Protein AF-A0A915HTI2-F1 (afdb_monomer_lite)

InterPro domains:
  IPR001940 Peptidase S1C [PR00834] (16-40)
  IPR001940 Peptidase S1C [PR00834] (80-87)
  IPR009003 Peptidase S1, PA clan [SSF50494] (2-87)

pLDDT: mean 85.19, std 14.23, range [47.22, 98.25]

Foldseek 3Di:
DDDDDDDDDDLVPADWPFKKKAFWQAVNNHGDIWIWTFHDFFDFDDCPDPVCVVVVVPPPPDDNHDGDTDTPTDDHPGSPPTDIGTD

Structure (mmCIF, N/CA/C/O backbone):
data_AF-A0A915HTI2-F1
#
_entry.id   AF-A0A915HTI2-F1
#
loop_
_atom_site.group_PDB
_atom_site.id
_atom_site.type_symbol
_atom_site.label_atom_id
_atom_site.label_alt_id
_atom_site.label_comp_id
_atom_site.label_asym_id
_atom_site.label_entity_id
_atom_site.label_seq_id
_atom_site.pdbx_PDB_ins_code
_atom_site.Cartn_x
_atom_site.Cartn_y
_atom_site.Cartn_z
_atom_site.occupancy
_atom_site.B_iso_or_equiv
_atom_site.auth_seq_id
_atom_site.auth_comp_id
_atom_site.auth_asym_id
_atom_site.auth_atom_id
_atom_site.pdbx_PDB_model_num
ATOM 1 N N . LYS A 1 1 ? -13.881 12.051 22.288 1.00 67.19 1 LYS A N 1
ATOM 2 C CA . LYS A 1 1 ? -14.812 11.105 21.620 1.00 67.19 1 LYS A CA 1
ATOM 3 C C . LYS A 1 1 ? -13.979 9.911 21.166 1.00 67.19 1 LYS A C 1
ATOM 5 O O . LYS A 1 1 ? -12.927 10.160 20.595 1.00 67.19 1 LYS A O 1
ATOM 10 N N . SER A 1 2 ? -14.366 8.674 21.485 1.00 90.25 2 SER A N 1
ATOM 11 C CA . SER A 1 2 ? -13.635 7.487 21.013 1.00 90.25 2 SER A CA 1
ATOM 12 C C . SER A 1 2 ? -13.893 7.311 19.517 1.00 90.25 2 SER A C 1
ATOM 14 O O . SER A 1 2 ? -15.055 7.309 19.109 1.00 90.25 2 SER A O 1
ATOM 16 N N . LEU A 1 3 ? -12.836 7.260 18.707 1.00 94.75 3 LEU A N 1
ATOM 17 C CA . LEU A 1 3 ? -12.936 6.998 17.272 1.00 94.75 3 LEU A CA 1
ATOM 18 C C . LEU A 1 3 ? -12.741 5.496 17.022 1.00 94.75 3 LEU A C 1
ATOM 20 O O . LEU A 1 3 ? -11.935 4.878 17.721 1.00 94.75 3 LEU A O 1
ATOM 24 N N . PRO A 1 4 ? -13.451 4.899 16.048 1.00 93.81 4 PRO A N 1
ATOM 25 C CA . PRO A 1 4 ? -13.189 3.522 15.655 1.00 93.81 4 PRO A CA 1
ATOM 26 C C . PRO A 1 4 ? -11.760 3.398 15.109 1.00 93.81 4 PRO A C 1
ATOM 28 O O . PRO A 1 4 ? -11.283 4.275 14.390 1.00 93.81 4 PRO A O 1
ATOM 31 N N . ILE A 1 5 ? -11.089 2.300 15.451 1.00 94.00 5 ILE A N 1
ATOM 32 C CA . ILE A 1 5 ? -9.727 1.988 15.008 1.00 94.00 5 ILE A CA 1
ATOM 33 C C . ILE A 1 5 ? -9.705 0.629 14.313 1.00 94.00 5 ILE A C 1
ATOM 35 O O . ILE A 1 5 ? -10.404 -0.298 14.723 1.00 94.00 5 ILE A O 1
ATOM 39 N N . LEU A 1 6 ? -8.887 0.505 13.269 1.00 92.56 6 LEU A N 1
ATOM 40 C CA . LEU A 1 6 ? -8.636 -0.779 12.621 1.00 92.56 6 LEU A CA 1
ATOM 41 C C . LEU A 1 6 ? -7.567 -1.555 13.389 1.00 92.56 6 LEU A C 1
ATOM 43 O O . LEU A 1 6 ? -6.566 -0.992 13.836 1.00 92.56 6 LEU A O 1
ATOM 47 N N . LYS A 1 7 ? -7.764 -2.870 13.506 1.00 94.94 7 LYS A N 1
ATOM 48 C CA . LYS A 1 7 ? -6.720 -3.779 13.976 1.00 94.94 7 LYS A CA 1
ATOM 49 C C . LYS A 1 7 ? -5.716 -3.996 12.846 1.00 94.94 7 LYS A C 1
ATOM 51 O O . LYS A 1 7 ? -6.110 -4.352 11.741 1.00 94.94 7 LYS A O 1
ATOM 56 N N . LEU A 1 8 ? -4.429 -3.813 13.130 1.00 95.75 8 LEU A N 1
ATOM 57 C CA . LEU A 1 8 ? -3.368 -4.097 12.166 1.00 95.75 8 LEU A CA 1
ATOM 58 C C . LEU A 1 8 ? -3.077 -5.600 12.117 1.00 95.75 8 LEU A C 1
ATOM 60 O O . LEU A 1 8 ? -2.950 -6.251 13.157 1.00 95.75 8 LEU A O 1
ATOM 64 N N . ALA A 1 9 ? -2.971 -6.134 10.903 1.00 93.50 9 ALA A N 1
ATOM 65 C CA . ALA A 1 9 ? -2.499 -7.489 10.649 1.00 93.50 9 ALA A CA 1
ATOM 66 C C . ALA A 1 9 ? -0.961 -7.531 10.571 1.00 93.50 9 ALA A C 1
ATOM 68 O O . ALA A 1 9 ? -0.314 -6.515 10.312 1.00 93.50 9 ALA A O 1
ATOM 69 N N . ASP A 1 10 ? -0.377 -8.716 10.771 1.00 95.06 10 ASP A N 1
ATOM 70 C CA . ASP A 1 10 ? 1.048 -8.945 10.511 1.00 95.06 10 ASP A CA 1
ATOM 71 C C . ASP A 1 10 ? 1.259 -9.224 9.017 1.00 95.06 10 ASP A C 1
ATOM 73 O O . ASP A 1 10 ? 0.863 -10.275 8.505 1.00 95.06 10 ASP A O 1
ATOM 77 N N . SER A 1 11 ? 1.895 -8.283 8.316 1.00 92.06 11 SER A N 1
ATOM 78 C CA . SER A 1 11 ? 2.152 -8.374 6.876 1.00 92.06 11 SER A CA 1
ATOM 79 C C . SER A 1 11 ? 3.110 -9.504 6.491 1.00 92.06 11 SER A C 1
ATOM 81 O O . SER A 1 11 ? 3.134 -9.891 5.325 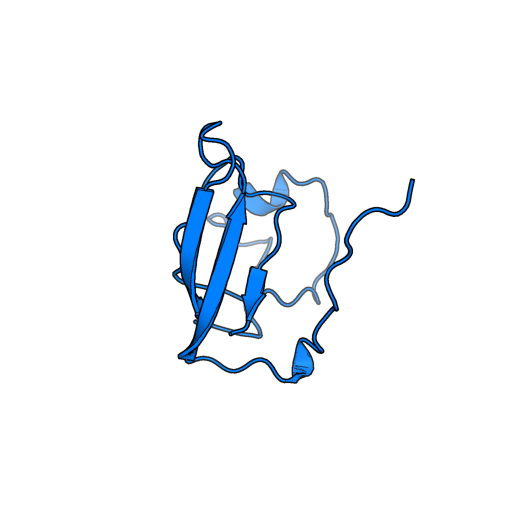1.00 92.06 11 SER A O 1
ATOM 83 N N . LYS A 1 12 ? 3.855 -10.091 7.439 1.00 92.31 12 LYS A N 1
ATOM 84 C CA . LYS A 1 12 ? 4.699 -11.274 7.185 1.00 92.31 12 LYS A CA 1
ATOM 85 C C . LYS A 1 12 ? 3.891 -12.514 6.808 1.00 92.31 12 LYS A C 1
ATOM 87 O O . LYS A 1 12 ? 4.439 -13.424 6.196 1.00 92.31 12 LYS A O 1
ATOM 92 N N . ASN A 1 13 ? 2.610 -12.545 7.172 1.00 94.50 13 ASN A N 1
ATOM 93 C CA . ASN A 1 13 ? 1.715 -13.657 6.866 1.00 94.50 13 ASN A CA 1
ATOM 94 C C . ASN A 1 13 ? 1.017 -13.512 5.507 1.00 94.50 13 ASN A C 1
ATOM 96 O O . ASN A 1 13 ? 0.318 -14.440 5.105 1.00 94.50 13 ASN A O 1
ATOM 100 N N . ALA A 1 14 ? 1.200 -12.377 4.822 1.00 94.94 14 ALA A N 1
ATOM 101 C CA . ALA A 1 14 ? 0.598 -12.114 3.525 1.00 94.94 14 ALA A CA 1
ATOM 102 C C . ALA A 1 14 ? 1.122 -13.091 2.463 1.00 94.94 14 ALA A C 1
ATOM 104 O O . ALA A 1 14 ? 2.321 -13.380 2.403 1.00 94.94 14 ALA A O 1
ATOM 105 N N . ARG A 1 15 ? 0.238 -13.572 1.588 1.00 96.81 15 ARG A N 1
ATOM 106 C CA . ARG A 1 15 ? 0.577 -14.509 0.508 1.00 96.81 15 ARG A CA 1
ATOM 107 C C . ARG A 1 15 ? -0.022 -14.063 -0.826 1.00 96.81 15 ARG A C 1
ATOM 109 O O . ARG A 1 15 ? -1.158 -13.591 -0.851 1.00 96.81 15 ARG A O 1
ATOM 116 N N . PRO A 1 16 ? 0.690 -14.258 -1.952 1.00 97.81 16 PRO A N 1
ATOM 117 C CA . PRO A 1 16 ? 0.091 -14.086 -3.269 1.00 97.81 16 PRO A CA 1
ATOM 118 C C . PRO A 1 16 ? -1.199 -14.905 -3.424 1.00 97.81 16 PRO A C 1
ATOM 120 O O . PRO A 1 16 ? -1.272 -16.045 -2.966 1.00 97.81 16 PRO A O 1
ATOM 123 N N . GLY A 1 17 ? -2.208 -14.318 -4.065 1.00 97.62 17 GLY A N 1
ATOM 124 C CA . GLY A 1 17 ? -3.540 -14.900 -4.245 1.00 97.62 17 GLY A CA 1
ATOM 125 C C . GLY A 1 17 ? -4.529 -14.616 -3.109 1.00 97.62 17 GLY A C 1
ATOM 126 O O . GLY A 1 17 ? -5.717 -14.872 -3.282 1.00 97.62 17 GLY A O 1
ATOM 127 N N . GLU A 1 18 ? -4.092 -14.065 -1.971 1.00 98.00 18 GLU A N 1
ATOM 128 C CA . GLU A 1 18 ? -5.020 -13.633 -0.920 1.00 98.00 18 GLU A CA 1
ATOM 129 C C . GLU A 1 18 ? -5.825 -12.422 -1.375 1.00 98.00 18 GLU A C 1
ATOM 131 O O . GLU A 1 18 ? -5.268 -11.464 -1.911 1.00 98.00 18 GLU A O 1
ATOM 136 N N . PHE A 1 19 ? -7.133 -12.457 -1.142 1.00 97.94 19 PHE A N 1
ATOM 137 C CA . PHE A 1 19 ? -8.003 -11.338 -1.458 1.00 97.94 19 PHE A CA 1
ATOM 138 C C . PHE A 1 19 ? -7.752 -10.148 -0.538 1.00 97.94 19 PHE A C 1
ATOM 140 O O . PHE A 1 19 ? -7.566 -10.291 0.674 1.00 97.94 19 PHE A O 1
ATOM 147 N N . VAL A 1 20 ? -7.811 -8.964 -1.131 1.00 97.88 20 VAL A N 1
ATOM 148 C CA . VAL A 1 20 ? -7.632 -7.694 -0.442 1.00 97.88 20 VAL A CA 1
ATOM 149 C C . VAL A 1 20 ? -8.639 -6.665 -0.923 1.00 97.88 20 VAL A C 1
ATOM 151 O O . VAL A 1 20 ? -9.130 -6.708 -2.053 1.00 97.88 20 VAL A O 1
ATOM 154 N N . ILE A 1 21 ? -8.913 -5.711 -0.043 1.00 97.12 21 ILE A N 1
ATOM 155 C CA . ILE A 1 21 ? -9.753 -4.550 -0.294 1.00 97.12 21 ILE A CA 1
ATOM 156 C C . ILE A 1 21 ? -8.912 -3.292 -0.095 1.00 97.12 21 ILE A C 1
ATOM 158 O O . ILE A 1 21 ? -8.225 -3.158 0.917 1.00 97.12 21 ILE A O 1
ATOM 162 N N . ALA A 1 22 ? -8.997 -2.348 -1.026 1.00 96.31 22 ALA A N 1
ATOM 163 C CA . ALA A 1 22 ? -8.459 -1.007 -0.866 1.00 96.31 22 ALA A CA 1
ATOM 164 C C . ALA A 1 22 ? -9.596 -0.002 -0.677 1.00 96.31 22 ALA A C 1
ATOM 166 O O . ALA A 1 22 ? -10.616 -0.052 -1.368 1.00 96.31 22 ALA A O 1
ATOM 167 N N . VAL A 1 23 ? -9.415 0.914 0.273 1.00 94.94 23 VAL A N 1
ATOM 168 C CA . VAL A 1 23 ? -10.397 1.960 0.581 1.00 94.94 23 VAL A CA 1
ATOM 169 C C . VAL A 1 23 ? -9.755 3.323 0.389 1.00 94.94 23 VAL A C 1
ATOM 171 O O . VAL A 1 23 ? -8.661 3.578 0.892 1.00 94.94 23 VAL A O 1
ATOM 174 N N . GLY A 1 24 ? -10.450 4.224 -0.300 1.00 93.44 24 GLY A N 1
ATOM 175 C CA . GLY A 1 24 ? -9.934 5.561 -0.558 1.00 93.44 24 GLY A CA 1
ATOM 176 C C . GLY A 1 24 ? -10.944 6.495 -1.207 1.00 93.44 24 GLY A C 1
ATOM 177 O O . GLY A 1 24 ? -12.155 6.262 -1.187 1.00 93.44 24 GLY A O 1
ATOM 178 N N . SER A 1 25 ? -10.415 7.566 -1.795 1.00 92.81 25 SER A N 1
ATOM 179 C CA . SER A 1 25 ? -11.187 8.580 -2.515 1.00 92.81 25 SER A CA 1
ATOM 180 C C . SER A 1 25 ? -10.633 8.786 -3.935 1.00 92.81 25 SER A C 1
ATOM 182 O O . SER A 1 25 ? -10.170 9.886 -4.253 1.00 92.81 25 SER A O 1
ATOM 184 N N . PRO A 1 26 ? -10.603 7.738 -4.785 1.00 87.56 26 PRO A N 1
ATOM 185 C CA . PRO A 1 26 ? -10.080 7.809 -6.145 1.00 87.56 26 PRO A CA 1
ATOM 186 C C . PRO A 1 26 ? -10.755 8.934 -6.927 1.00 87.56 26 PRO A C 1
ATOM 188 O O . PRO A 1 26 ? -11.978 9.003 -6.961 1.00 87.56 26 PRO A O 1
ATOM 191 N N . LEU A 1 27 ? -9.977 9.811 -7.566 1.00 85.12 27 LEU A N 1
ATOM 192 C CA . LEU A 1 27 ? -10.494 10.934 -8.365 1.00 85.12 27 LEU A CA 1
ATOM 193 C C . LEU A 1 27 ? -11.505 11.817 -7.599 1.00 85.12 27 LEU A C 1
ATOM 195 O O . LEU A 1 27 ? -12.425 12.373 -8.193 1.00 85.12 27 LEU A O 1
ATOM 199 N N . SER A 1 28 ? -11.344 11.926 -6.275 1.00 85.75 28 SER A N 1
ATOM 200 C CA . SER A 1 28 ? -12.263 12.617 -5.355 1.00 85.75 28 SER A CA 1
ATOM 201 C C . SER A 1 28 ? -13.646 11.967 -5.185 1.00 85.75 28 SER A C 1
ATOM 203 O O . SER A 1 28 ? -14.513 12.544 -4.527 1.00 85.75 28 SER A O 1
ATOM 205 N N . PHE A 1 29 ? -13.857 10.746 -5.687 1.00 82.06 29 PHE A N 1
ATOM 206 C CA . PHE A 1 29 ? -15.028 9.934 -5.352 1.00 82.06 29 PHE A CA 1
ATOM 207 C C . PHE A 1 29 ? -14.874 9.353 -3.945 1.00 82.06 29 PHE A C 1
ATOM 209 O O . PHE A 1 29 ? -14.248 8.310 -3.746 1.00 82.06 29 PHE A O 1
ATOM 216 N N . ALA A 1 30 ? -15.416 10.063 -2.955 1.00 84.00 30 ALA A N 1
ATOM 217 C CA . ALA A 1 30 ? -15.318 9.690 -1.548 1.00 84.00 30 ALA A CA 1
ATO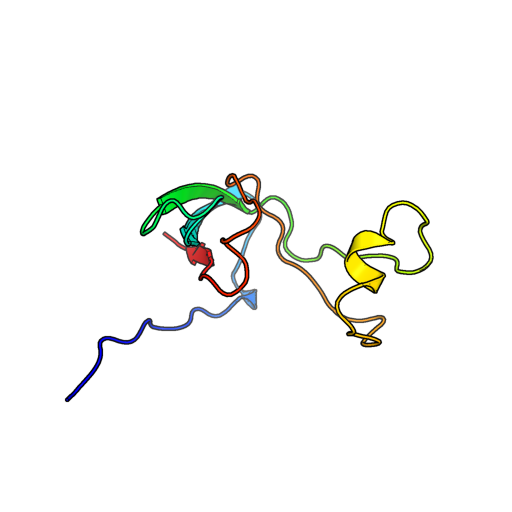M 218 C C . ALA A 1 30 ? -15.899 8.295 -1.258 1.00 84.00 30 ALA A C 1
ATOM 220 O O . ALA A 1 30 ? -16.912 7.903 -1.833 1.00 84.00 30 ALA A O 1
ATOM 221 N N . ASN A 1 31 ? -15.292 7.597 -0.291 1.00 86.94 31 ASN A N 1
ATOM 222 C CA . ASN A 1 31 ? -15.738 6.292 0.215 1.00 86.94 31 ASN A CA 1
ATOM 223 C C . ASN A 1 31 ? -15.790 5.194 -0.859 1.00 86.94 31 ASN A C 1
ATOM 225 O O . ASN A 1 31 ? -16.698 4.362 -0.859 1.00 86.94 31 ASN A O 1
ATOM 229 N N . SER A 1 32 ? -14.820 5.182 -1.771 1.00 94.00 32 SER A N 1
ATOM 230 C CA . SER A 1 32 ? -14.725 4.115 -2.762 1.00 94.00 32 SER A CA 1
ATOM 231 C C . SER A 1 32 ? -14.007 2.903 -2.188 1.00 94.00 32 SER A C 1
ATOM 233 O O . SER A 1 32 ? -13.047 3.022 -1.421 1.00 94.00 32 SER A O 1
ATOM 235 N N . VAL A 1 33 ? -14.465 1.733 -2.620 1.00 95.19 33 VAL A N 1
ATOM 236 C CA . VAL A 1 33 ? -13.910 0.434 -2.261 1.00 95.19 33 VAL A CA 1
ATOM 237 C C . VAL A 1 33 ? -13.560 -0.295 -3.548 1.00 95.19 33 VAL A C 1
ATOM 239 O O . VAL A 1 33 ? -14.406 -0.431 -4.432 1.00 95.19 33 VAL A O 1
ATOM 242 N N . THR A 1 34 ? -12.323 -0.765 -3.657 1.00 95.44 34 THR A N 1
ATOM 243 C CA . THR A 1 34 ? -11.875 -1.630 -4.752 1.00 95.44 34 THR A CA 1
ATOM 244 C C . THR A 1 34 ? -11.346 -2.936 -4.177 1.00 95.44 34 THR A C 1
ATOM 246 O O . THR A 1 34 ? -10.893 -2.982 -3.034 1.00 95.44 34 THR A O 1
ATOM 249 N N . HIS A 1 35 ? -11.454 -4.026 -4.932 1.00 96.81 35 HIS A N 1
ATOM 250 C CA . HIS A 1 35 ? -11.018 -5.346 -4.488 1.00 96.81 35 HIS A CA 1
ATOM 251 C C . HIS A 1 35 ? -10.084 -5.978 -5.513 1.00 96.81 35 HIS A C 1
ATOM 253 O O . HIS A 1 35 ? -10.148 -5.670 -6.703 1.00 96.81 35 HIS A O 1
ATOM 259 N N . GLY A 1 36 ? -9.257 -6.898 -5.042 1.00 97.81 36 GLY A N 1
ATOM 260 C CA . GLY A 1 36 ? -8.317 -7.653 -5.854 1.00 97.81 36 GLY A CA 1
ATOM 261 C C . GLY A 1 36 ? -7.661 -8.745 -5.024 1.00 97.81 36 GLY A C 1
ATOM 262 O O . GLY A 1 36 ? -8.185 -9.153 -3.986 1.00 97.81 36 GLY A O 1
ATOM 263 N N . VAL A 1 37 ? -6.499 -9.195 -5.465 1.00 98.25 37 VAL A N 1
ATOM 264 C CA . VAL A 1 37 ? -5.637 -10.134 -4.757 1.00 98.25 37 VAL A CA 1
ATOM 265 C C . VAL A 1 37 ? -4.246 -9.550 -4.555 1.00 98.25 37 VAL A C 1
ATOM 267 O O . VAL A 1 37 ? -3.827 -8.607 -5.230 1.00 98.25 37 VAL A O 1
ATOM 270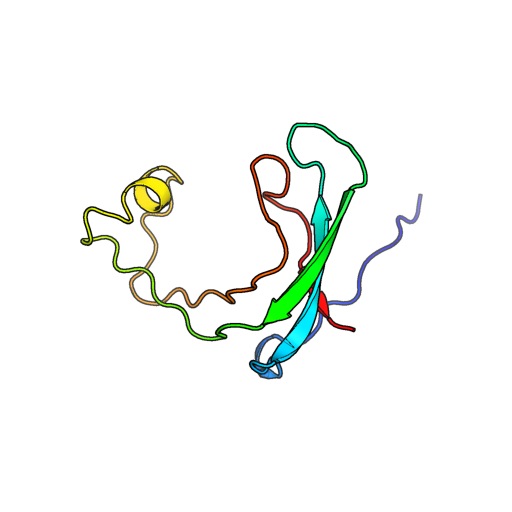 N N . ILE A 1 38 ? -3.490 -10.127 -3.631 1.00 97.94 38 ILE A N 1
ATOM 271 C CA . ILE A 1 38 ? -2.053 -9.899 -3.529 1.00 97.94 38 ILE A CA 1
ATOM 272 C C . ILE A 1 38 ? -1.381 -10.543 -4.744 1.00 97.94 38 ILE A C 1
ATOM 274 O O . ILE A 1 38 ? -1.437 -11.756 -4.929 1.00 97.94 38 ILE A O 1
ATOM 278 N N . SER A 1 39 ? -0.712 -9.743 -5.566 1.00 97.75 39 SER A N 1
ATOM 279 C CA . SER A 1 39 ? 0.044 -10.221 -6.729 1.00 97.75 39 SER A CA 1
ATOM 280 C C . SER A 1 39 ? 1.509 -10.507 -6.382 1.00 97.75 39 SER A C 1
ATOM 282 O O . SER A 1 39 ? 2.124 -11.390 -6.973 1.00 97.75 39 SER A O 1
ATOM 284 N N . ASN A 1 40 ? 2.091 -9.760 -5.435 1.00 95.38 40 ASN A N 1
ATOM 285 C CA . ASN A 1 40 ? 3.474 -9.930 -4.970 1.00 95.38 40 ASN A CA 1
ATOM 286 C C . ASN A 1 40 ? 3.626 -9.361 -3.546 1.00 95.38 40 ASN A C 1
ATOM 288 O O . ASN A 1 40 ? 3.007 -8.353 -3.224 1.00 95.38 40 ASN A O 1
ATOM 292 N N . ILE A 1 41 ? 4.462 -9.972 -2.706 1.00 93.69 41 ILE A N 1
ATOM 293 C CA . ILE A 1 41 ? 4.724 -9.545 -1.316 1.00 93.69 41 ILE A CA 1
ATOM 294 C C . ILE A 1 41 ? 6.112 -8.919 -1.111 1.00 93.69 41 ILE A C 1
ATOM 296 O O . ILE A 1 41 ? 6.408 -8.387 -0.046 1.00 93.69 41 ILE A O 1
ATOM 300 N N . GLN A 1 42 ? 6.983 -8.997 -2.117 1.00 90.06 42 GLN A N 1
ATOM 301 C CA . GLN A 1 42 ? 8.373 -8.547 -2.051 1.00 90.06 42 GLN A CA 1
ATOM 302 C C . GLN A 1 42 ? 8.758 -7.750 -3.301 1.00 90.06 42 GLN A C 1
ATOM 304 O O . GLN A 1 42 ? 9.890 -7.850 -3.782 1.00 90.06 42 GLN A O 1
ATOM 309 N N . ARG A 1 43 ? 7.836 -6.939 -3.839 1.00 87.94 43 ARG A N 1
ATOM 310 C CA . ARG A 1 43 ? 8.142 -6.082 -4.989 1.00 87.94 43 ARG A CA 1
ATOM 311 C C . ARG A 1 43 ? 9.220 -5.081 -4.578 1.00 87.94 43 ARG A C 1
ATOM 313 O O . ARG A 1 43 ? 8.988 -4.226 -3.724 1.00 87.94 43 ARG A O 1
ATOM 320 N N . LYS A 1 44 ? 10.392 -5.202 -5.199 1.00 84.81 44 LYS A N 1
ATOM 321 C CA . LYS A 1 44 ? 11.463 -4.206 -5.140 1.00 84.81 44 LYS A CA 1
ATOM 322 C C . LYS A 1 44 ? 11.255 -3.211 -6.275 1.00 84.81 44 LYS A C 1
ATOM 324 O O . LYS A 1 44 ? 10.868 -3.607 -7.371 1.00 84.81 44 LYS A O 1
ATOM 329 N N . ILE A 1 45 ? 11.499 -1.937 -6.002 1.00 78.25 45 ILE A N 1
ATOM 330 C CA . ILE A 1 45 ? 11.481 -0.877 -7.012 1.00 78.25 45 ILE A CA 1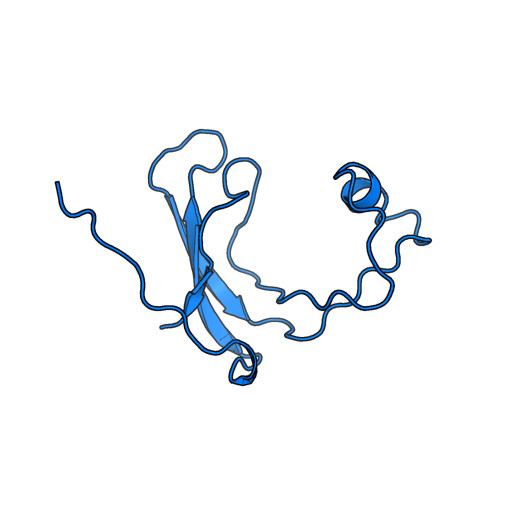
ATOM 331 C C . ILE A 1 45 ? 12.931 -0.456 -7.215 1.00 78.25 45 ILE A C 1
ATOM 333 O O . ILE A 1 45 ? 13.573 -0.005 -6.266 1.00 78.25 45 ILE A O 1
ATOM 337 N N . ASP A 1 46 ? 13.457 -0.653 -8.424 1.00 75.88 46 ASP A N 1
ATOM 338 C CA . ASP A 1 46 ? 14.774 -0.128 -8.773 1.00 75.88 46 ASP A CA 1
ATOM 339 C C . ASP A 1 46 ? 14.631 1.356 -9.116 1.00 75.88 46 ASP A C 1
ATOM 341 O O . ASP A 1 46 ? 14.003 1.719 -10.109 1.00 75.88 46 ASP A O 1
ATOM 345 N N . MET A 1 47 ? 15.194 2.214 -8.268 1.00 72.19 47 MET A N 1
ATOM 346 C CA . MET A 1 47 ? 15.127 3.669 -8.428 1.00 72.19 47 MET A CA 1
ATOM 347 C C . MET A 1 47 ? 16.013 4.186 -9.573 1.00 72.19 47 MET A C 1
ATOM 349 O O . MET A 1 47 ? 15.859 5.339 -9.980 1.00 72.19 47 MET A O 1
ATOM 353 N N . ASN A 1 48 ? 16.923 3.351 -10.093 1.00 71.25 48 ASN A N 1
ATOM 354 C CA . ASN A 1 48 ? 17.746 3.660 -11.266 1.00 71.25 48 ASN A CA 1
ATOM 355 C C . ASN A 1 48 ? 17.041 3.326 -12.586 1.00 71.25 48 ASN A C 1
ATOM 357 O O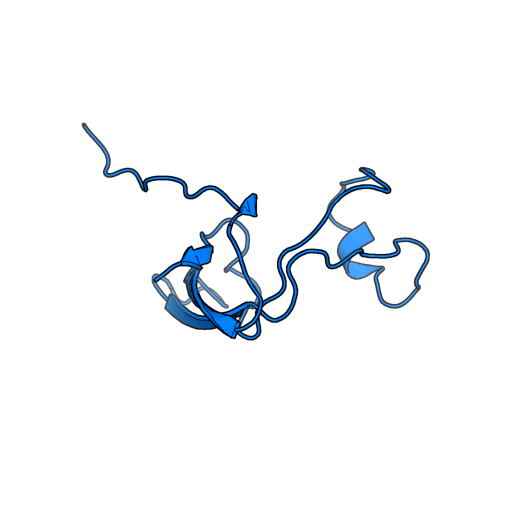 . ASN A 1 48 ? 17.519 3.721 -13.649 1.00 71.25 48 ASN A O 1
ATOM 361 N N . ASP A 1 49 ? 15.926 2.601 -12.531 1.00 72.12 49 ASP A N 1
ATOM 362 C CA . ASP A 1 49 ? 15.110 2.330 -13.703 1.00 72.12 49 ASP A CA 1
ATOM 363 C C . ASP A 1 49 ? 14.370 3.609 -14.119 1.00 72.12 49 ASP A C 1
ATOM 365 O O . ASP A 1 49 ? 13.632 4.218 -13.335 1.00 72.12 49 ASP A O 1
ATOM 369 N N . SER A 1 50 ? 14.567 4.022 -15.372 1.00 68.69 50 SER A N 1
ATOM 370 C CA . SER A 1 50 ? 13.910 5.190 -15.960 1.00 68.69 50 SER A CA 1
ATOM 371 C C . SER A 1 50 ? 12.382 5.108 -15.928 1.00 68.69 50 SER A C 1
ATOM 373 O O . SER A 1 50 ? 11.727 6.149 -15.904 1.00 68.69 50 SER A O 1
ATOM 375 N N . GLU A 1 51 ? 11.803 3.907 -15.887 1.00 71.44 51 GLU A N 1
ATOM 376 C CA . GLU A 1 51 ? 10.353 3.718 -15.788 1.00 71.44 51 GLU A CA 1
ATOM 377 C C . GLU A 1 51 ? 9.822 4.030 -14.373 1.00 71.44 51 GLU A C 1
ATOM 379 O O . GLU A 1 51 ? 8.683 4.468 -14.199 1.00 71.44 51 GLU A O 1
ATOM 384 N N . ASN A 1 52 ? 10.672 3.918 -13.346 1.00 69.31 52 ASN A N 1
ATOM 385 C CA . ASN A 1 52 ? 10.310 4.140 -11.944 1.00 69.31 52 ASN A CA 1
ATOM 386 C C . ASN A 1 52 ? 10.483 5.599 -11.482 1.00 69.31 52 ASN A C 1
ATOM 388 O O . ASN A 1 52 ? 10.338 5.887 -10.292 1.00 69.31 52 ASN A O 1
ATOM 392 N N . GLN A 1 53 ? 10.722 6.553 -12.390 1.00 63.78 53 GLN A N 1
ATOM 393 C CA . GLN A 1 53 ? 10.912 7.966 -12.025 1.00 63.78 53 GLN A CA 1
ATOM 394 C C . GLN A 1 53 ? 9.705 8.606 -11.322 1.00 63.78 53 GLN A C 1
ATOM 396 O O . GLN A 1 53 ? 9.874 9.567 -10.573 1.00 63.78 53 GLN A O 1
ATOM 401 N N . PHE A 1 54 ? 8.499 8.054 -11.481 1.00 65.19 54 PHE A N 1
ATOM 402 C CA . PHE A 1 54 ? 7.330 8.467 -10.697 1.00 65.19 54 PHE A CA 1
ATOM 403 C C . PHE A 1 54 ? 7.506 8.212 -9.191 1.00 65.19 54 PHE A C 1
ATOM 405 O O . PHE A 1 54 ? 7.072 9.025 -8.377 1.00 65.19 54 PHE A O 1
ATOM 412 N N . PHE A 1 55 ? 8.193 7.132 -8.802 1.00 62.56 55 PHE A N 1
ATOM 413 C CA . PHE A 1 55 ? 8.507 6.843 -7.398 1.00 62.56 55 PHE A CA 1
ATOM 414 C C . PHE A 1 55 ? 9.597 7.771 -6.841 1.00 62.56 55 PHE A C 1
ATOM 416 O O . PHE A 1 55 ? 9.595 8.060 -5.643 1.00 62.56 55 PHE A O 1
ATOM 423 N N . ASN A 1 56 ? 10.453 8.324 -7.708 1.00 57.12 56 ASN A N 1
ATOM 424 C CA . ASN A 1 56 ? 11.487 9.295 -7.334 1.00 57.12 56 ASN A CA 1
ATOM 425 C C . ASN A 1 56 ? 10.911 10.675 -6.946 1.00 57.12 56 ASN A C 1
ATOM 427 O O . ASN A 1 56 ? 11.585 11.454 -6.276 1.00 57.12 56 ASN A O 1
ATOM 431 N N . GLN A 1 57 ? 9.654 10.980 -7.298 1.00 56.78 57 GLN A N 1
ATOM 432 C CA . GLN A 1 57 ? 9.013 12.270 -6.992 1.00 56.78 57 GLN A CA 1
ATOM 433 C C . GLN A 1 57 ? 8.450 12.365 -5.561 1.00 56.78 57 GLN A C 1
ATOM 435 O O . GLN A 1 57 ? 8.122 13.454 -5.095 1.00 56.78 57 GLN A O 1
ATOM 440 N N . GLY A 1 58 ? 8.359 11.248 -4.829 1.00 55.28 58 GLY A N 1
ATOM 441 C CA . GLY A 1 58 ? 7.775 11.195 -3.481 1.00 55.28 58 GLY A CA 1
ATOM 442 C C . GLY A 1 58 ? 8.695 11.643 -2.337 1.00 55.28 58 GLY A C 1
ATOM 443 O O . GLY A 1 58 ? 8.353 11.425 -1.175 1.00 55.28 58 GLY A O 1
ATOM 444 N N . GLY A 1 59 ? 9.882 12.191 -2.628 1.00 47.22 59 GLY A N 1
ATOM 445 C CA . GLY A 1 59 ? 10.838 12.682 -1.622 1.00 47.22 59 GLY A CA 1
ATOM 446 C C . GLY A 1 59 ? 11.449 11.605 -0.714 1.00 47.22 59 GLY A C 1
ATOM 447 O O . GLY A 1 59 ? 12.226 11.917 0.188 1.00 47.22 59 GLY A O 1
ATOM 448 N N . ARG A 1 60 ? 11.132 10.325 -0.936 1.00 54.06 60 ARG A N 1
ATOM 449 C CA . ARG A 1 60 ? 11.731 9.205 -0.210 1.00 54.06 60 ARG A CA 1
ATOM 450 C C . ARG A 1 60 ? 13.020 8.783 -0.907 1.00 54.06 60 ARG A C 1
ATOM 452 O O . ARG A 1 60 ? 13.044 7.801 -1.635 1.00 54.06 60 ARG A O 1
ATOM 459 N N . ASN A 1 61 ? 14.113 9.479 -0.597 1.00 49.91 61 ASN A N 1
ATOM 460 C CA . ASN A 1 61 ? 15.487 8.994 -0.812 1.00 49.91 61 ASN A CA 1
ATOM 461 C C . ASN A 1 61 ? 15.827 7.825 0.144 1.00 49.91 61 ASN A C 1
ATOM 463 O O . ASN A 1 61 ? 16.884 7.780 0.770 1.00 49.91 61 ASN A O 1
ATOM 467 N N . SER A 1 62 ? 14.896 6.899 0.333 1.00 49.47 62 SER A N 1
ATOM 468 C CA . SER A 1 62 ? 14.972 5.789 1.274 1.00 49.47 62 SER A CA 1
ATOM 469 C C . SER A 1 62 ? 14.241 4.628 0.629 1.00 49.47 62 SER A C 1
ATOM 471 O O . SER A 1 62 ? 13.087 4.777 0.253 1.00 49.47 62 SER A O 1
ATOM 473 N N . SER A 1 63 ? 14.792 3.448 0.444 1.00 54.03 63 SER A N 1
ATOM 474 C CA . SER A 1 63 ? 16.112 2.894 0.713 1.00 54.03 63 SER A CA 1
ATOM 475 C C . SER A 1 63 ? 16.180 1.665 -0.197 1.00 54.03 63 SER A C 1
ATOM 477 O O . SER A 1 63 ? 15.133 1.148 -0.592 1.00 54.03 63 SER A O 1
ATOM 479 N N . LYS A 1 64 ? 17.369 1.140 -0.489 1.00 56.16 64 LYS A N 1
ATOM 480 C CA . LYS A 1 64 ? 17.550 -0.120 -1.241 1.00 56.16 64 LYS A CA 1
ATOM 481 C C . LYS A 1 64 ? 16.740 -1.332 -0.711 1.00 56.16 64 LYS A C 1
ATOM 483 O O . LYS A 1 64 ? 16.670 -2.339 -1.408 1.00 56.16 64 LYS A O 1
ATOM 488 N N . ASP A 1 65 ? 16.093 -1.211 0.454 1.00 69.50 65 ASP A N 1
ATOM 489 C CA . ASP A 1 65 ? 15.449 -2.294 1.205 1.00 69.50 65 ASP A CA 1
ATOM 490 C C . ASP A 1 65 ? 13.950 -2.082 1.520 1.00 69.50 65 ASP A C 1
ATOM 492 O O . ASP A 1 65 ? 13.425 -2.686 2.456 1.00 69.50 65 ASP A O 1
ATOM 496 N N . ILE A 1 66 ? 13.221 -1.234 0.781 1.00 78.81 66 ILE A N 1
ATOM 497 C CA . ILE A 1 66 ? 11.749 -1.206 0.910 1.00 78.81 66 ILE A CA 1
ATOM 498 C C . ILE A 1 66 ? 11.133 -2.316 0.052 1.00 78.81 66 ILE A C 1
ATOM 500 O O . ILE A 1 66 ? 11.329 -2.368 -1.162 1.00 78.81 66 ILE A O 1
ATOM 504 N N . HIS A 1 67 ? 10.337 -3.172 0.693 1.00 83.94 67 HIS A N 1
ATOM 505 C CA . HIS A 1 67 ? 9.526 -4.190 0.033 1.00 83.94 67 HIS A CA 1
ATOM 506 C C . HIS A 1 67 ? 8.064 -3.755 -0.011 1.00 83.94 67 HIS A C 1
ATOM 508 O O . HIS A 1 67 ? 7.455 -3.494 1.027 1.00 83.94 67 HIS A O 1
ATOM 514 N N . TYR A 1 68 ? 7.504 -3.696 -1.216 1.00 90.12 68 TYR A N 1
ATOM 515 C CA . TYR A 1 68 ? 6.106 -3.349 -1.431 1.00 90.12 68 TYR A CA 1
ATOM 516 C C . TYR A 1 68 ? 5.255 -4.604 -1.619 1.00 90.12 68 TYR A C 1
ATOM 518 O O . TYR A 1 68 ? 5.660 -5.557 -2.294 1.00 90.12 68 TYR A O 1
ATOM 526 N N . ILE A 1 69 ? 4.043 -4.560 -1.069 1.00 94.19 69 ILE A N 1
ATOM 527 C CA . ILE A 1 69 ? 2.964 -5.465 -1.460 1.00 94.19 69 ILE A CA 1
ATOM 528 C C . ILE A 1 69 ? 2.332 -4.888 -2.726 1.00 94.19 69 ILE A C 1
ATOM 530 O O . ILE A 1 69 ? 1.962 -3.716 -2.770 1.00 94.19 69 ILE A O 1
ATOM 534 N N . GLN A 1 70 ? 2.226 -5.711 -3.759 1.00 95.38 70 GLN A N 1
ATOM 535 C CA . GLN A 1 70 ? 1.539 -5.391 -5.001 1.00 95.38 70 GLN A CA 1
ATOM 536 C C . GLN A 1 70 ? 0.176 -6.079 -5.009 1.00 95.38 70 GLN A C 1
ATOM 538 O O . GLN A 1 70 ? 0.068 -7.243 -4.624 1.00 95.38 70 GLN A O 1
ATOM 543 N N . THR A 1 71 ? -0.837 -5.378 -5.502 1.00 97.25 71 THR A N 1
ATOM 544 C CA . THR A 1 71 ? -2.183 -5.905 -5.729 1.00 97.25 71 THR A CA 1
ATOM 545 C C . THR A 1 71 ? -2.676 -5.495 -7.111 1.00 97.25 71 THR A C 1
ATOM 547 O O . THR A 1 71 ? -2.180 -4.518 -7.677 1.00 97.25 71 THR A O 1
ATOM 550 N N . ASP A 1 72 ? -3.635 -6.244 -7.643 1.00 97.25 72 ASP A N 1
ATOM 551 C CA . ASP A 1 72 ? -4.399 -5.894 -8.841 1.00 97.25 72 ASP A CA 1
ATOM 552 C C . ASP A 1 72 ? -5.713 -5.158 -8.521 1.00 97.25 72 ASP A C 1
ATOM 554 O O . ASP A 1 72 ? -6.436 -4.782 -9.445 1.00 97.25 72 ASP A O 1
ATOM 558 N N . ALA A 1 73 ? -6.010 -4.900 -7.238 1.00 97.00 73 ALA A N 1
ATOM 559 C CA . ALA A 1 73 ? -7.113 -4.028 -6.857 1.00 97.00 73 ALA A CA 1
ATOM 560 C C . ALA A 1 73 ? -6.941 -2.663 -7.552 1.00 97.00 73 ALA A C 1
ATOM 562 O O . ALA A 1 73 ? -5.855 -2.081 -7.476 1.00 97.00 73 ALA A O 1
ATOM 563 N N . PRO A 1 74 ? -7.973 -2.121 -8.226 1.00 95.19 74 PRO A N 1
ATOM 564 C CA . PRO A 1 74 ? -7.855 -0.828 -8.889 1.00 95.19 74 PRO A CA 1
ATOM 565 C C . PRO A 1 74 ? -7.433 0.289 -7.921 1.00 95.19 74 PRO A C 1
ATOM 567 O O . PRO A 1 74 ? -8.162 0.621 -6.986 1.00 95.19 74 PRO A O 1
ATOM 570 N N . ILE A 1 75 ? -6.264 0.889 -8.168 1.00 90.88 75 ILE A N 1
ATOM 571 C CA . ILE A 1 75 ? -5.704 2.017 -7.411 1.00 90.88 75 ILE A CA 1
ATOM 572 C C . ILE A 1 75 ? -5.404 3.174 -8.367 1.00 90.88 75 ILE A C 1
ATOM 574 O O . ILE A 1 75 ? -4.780 3.003 -9.409 1.00 90.88 75 ILE A O 1
ATOM 578 N N . THR A 1 76 ? -5.822 4.377 -7.981 1.00 87.62 76 THR A N 1
ATOM 579 C CA . THR A 1 76 ? -5.521 5.640 -8.678 1.00 87.62 76 THR A CA 1
ATOM 580 C C . THR A 1 76 ? -5.341 6.800 -7.686 1.00 87.62 76 THR A C 1
ATOM 582 O O . THR A 1 76 ? -5.469 6.609 -6.470 1.00 87.62 76 THR A O 1
ATOM 585 N N . PHE A 1 77 ? -5.041 8.004 -8.181 1.00 86.19 77 PHE A N 1
ATOM 586 C CA . PHE A 1 77 ? -4.915 9.222 -7.376 1.00 86.19 77 PHE A CA 1
ATOM 587 C C . PHE A 1 77 ? -6.113 9.400 -6.440 1.00 86.19 77 PHE A C 1
ATOM 589 O O . PHE A 1 77 ? -7.257 9.296 -6.871 1.00 86.19 77 PHE A O 1
ATOM 596 N N . GLY A 1 78 ? -5.839 9.667 -5.161 1.00 86.00 78 GLY A N 1
ATOM 597 C CA . GLY A 1 78 ? -6.854 9.771 -4.106 1.00 86.00 78 GLY A CA 1
ATOM 598 C C . GLY A 1 78 ? -7.015 8.517 -3.236 1.00 86.00 78 GLY A C 1
ATOM 599 O O . GLY A 1 78 ? -7.655 8.583 -2.190 1.00 86.00 78 GLY A O 1
ATOM 600 N N . ASN A 1 79 ? -6.379 7.395 -3.595 1.00 89.12 79 ASN A N 1
ATOM 601 C CA . ASN A 1 79 ? -6.216 6.252 -2.682 1.00 89.12 79 ASN A CA 1
ATOM 602 C C . ASN A 1 79 ? -4.988 6.382 -1.764 1.00 89.12 79 ASN A C 1
ATOM 604 O O . ASN A 1 79 ? -4.893 5.674 -0.766 1.00 89.12 79 ASN A O 1
ATOM 608 N N . SER A 1 80 ? -4.033 7.259 -2.095 1.00 86.25 80 SER A N 1
ATOM 609 C CA . SER A 1 80 ? -2.793 7.439 -1.330 1.00 86.25 80 SER A CA 1
ATOM 610 C C . SER A 1 80 ? -3.076 7.739 0.146 1.00 86.25 80 SER A C 1
ATOM 612 O O . SER A 1 80 ? -3.736 8.723 0.466 1.00 86.25 80 SER A O 1
ATOM 614 N N . GLY A 1 81 ? -2.549 6.899 1.040 1.00 88.31 81 GLY A N 1
ATOM 615 C CA . GLY A 1 81 ? -2.767 6.988 2.490 1.00 88.31 81 GLY A CA 1
ATOM 616 C C . GLY A 1 81 ? -3.962 6.180 3.013 1.00 88.31 81 GLY A C 1
ATOM 617 O O . GLY A 1 81 ? -4.094 6.032 4.225 1.00 88.31 81 GLY A O 1
ATOM 618 N N . GLY A 1 82 ? -4.798 5.631 2.127 1.00 93.19 82 GLY A N 1
ATOM 619 C CA . GLY A 1 82 ? -5.866 4.695 2.471 1.00 93.19 82 GLY A CA 1
ATOM 620 C C . GLY A 1 82 ? -5.349 3.286 2.804 1.00 93.19 82 GLY A C 1
ATOM 621 O O . GLY A 1 82 ? -4.223 2.934 2.436 1.0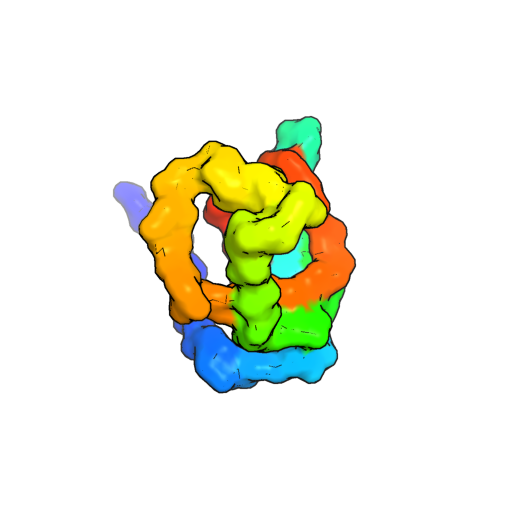0 93.19 82 GLY A O 1
ATOM 622 N N . PRO A 1 83 ? -6.136 2.470 3.529 1.00 95.50 83 PRO A N 1
ATOM 623 C CA . PRO A 1 83 ? -5.725 1.133 3.937 1.00 95.50 83 PRO A CA 1
ATOM 624 C C . PRO A 1 83 ? -5.866 0.103 2.806 1.00 95.50 83 PRO A C 1
ATOM 626 O O . PRO A 1 83 ? -6.791 0.168 1.995 1.00 95.50 83 PRO A O 1
ATOM 629 N N . LEU A 1 84 ? -4.985 -0.899 2.837 1.00 96.38 84 LEU A N 1
ATOM 630 C CA . LEU A 1 84 ? -5.166 -2.187 2.169 1.00 96.38 84 LEU A CA 1
ATOM 631 C C . LEU A 1 84 ? -5.513 -3.222 3.247 1.00 96.38 84 LEU A C 1
ATOM 633 O O . LEU A 1 84 ? -4.771 -3.370 4.218 1.00 96.38 84 LEU A O 1
ATOM 637 N N . ILE A 1 85 ? -6.654 -3.888 3.107 1.00 96.69 85 ILE A N 1
ATOM 638 C CA . ILE A 1 85 ? -7.280 -4.707 4.150 1.00 96.69 85 ILE A CA 1
ATOM 639 C C . ILE A 1 85 ? -7.397 -6.145 3.642 1.00 96.69 85 ILE A C 1
ATOM 641 O O . ILE A 1 85 ? -7.858 -6.367 2.525 1.00 96.69 85 ILE A O 1
ATOM 645 N N . ASN A 1 86 ? -6.971 -7.111 4.452 1.00 94.06 86 ASN A N 1
ATOM 646 C CA . ASN A 1 86 ? -7.157 -8.536 4.185 1.00 94.06 86 ASN A CA 1
ATOM 647 C C . ASN A 1 86 ? -8.587 -8.988 4.532 1.00 94.06 86 ASN A C 1
ATOM 649 O O . ASN A 1 86 ? -9.236 -8.379 5.383 1.00 94.06 86 ASN A O 1
ATOM 653 N N . MET A 1 87 ? -9.059 -10.055 3.880 1.00 89.56 87 MET A N 1
ATOM 654 C CA . MET A 1 87 ? -10.349 -10.694 4.190 1.00 89.56 87 MET A CA 1
ATOM 655 C C . MET A 1 87 ? -10.241 -11.745 5.295 1.00 89.56 87 MET A C 1
ATOM 657 O O . MET A 1 87 ? -9.164 -12.375 5.414 1.00 89.56 87 MET A O 1
#

Organism: Romanomermis culicivorax (NCBI:txid13658)

Radius of gyration: 14.57 Å; chains: 1; bounding box: 34×28×38 Å

Sequence (87 aa):
KSLPILKLADSKNARPGEFVIAVGSPLSFANSVTHGVISNIQRKIDMNDSENQFFNQGGRNSSKDIHYIQTDAPITFGNSGGPLINM

Secondary structure (DSSP, 8-state):
-PPP-PPPP-GGG--TT-EEEEEE-GGG-TTEEEEEEEEEEEE---TTSGGGHHHHTTS----TTPPEEEE-S---TT-TT--EEE-